Protein 1TR8 (pdb70)

Structure (mmCIF, N/CA/C/O backbone):
data_1TR8
#
_entry.id   1TR8
#
_cell.length_a   90.89
_cell.length_b   90.89
_cell.length_c   49.476
_cell.angle_alpha   90.00
_cell.angle_beta   90.00
_cell.angle_gamma   90.00
#
_symmetry.space_group_name_H-M   'P 43 21 2'
#
loop_
_entity.id
_entity.type
_entity.pdbx_description
1 polymer 'conserved protein (MTH177)'
2 water water
#
loop_
_atom_site.group_PDB
_atom_site.id
_atom_site.type_symbol
_atom_site.label_atom_id
_atom_s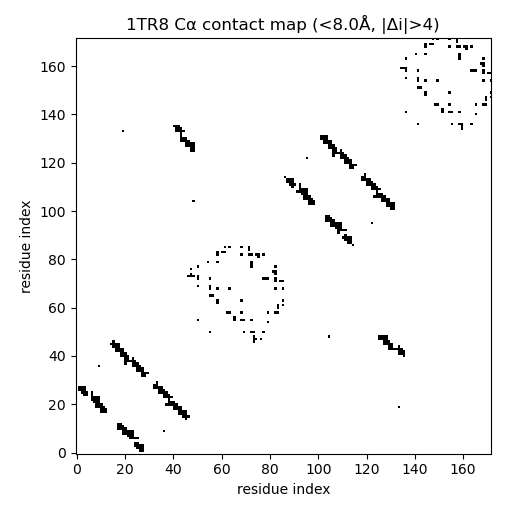ite.label_alt_id
_atom_site.label_comp_id
_atom_site.label_asym_id
_atom_site.label_entity_id
_atom_site.label_seq_id
_atom_site.pdbx_PDB_ins_code
_atom_site.Cartn_x
_atom_site.Cartn_y
_atom_site.Cartn_z
_atom_site.occupancy
_atom_site.B_iso_or_equiv
_atom_site.auth_seq_id
_atom_site.auth_comp_id
_atom_site.auth_asym_id
_atom_site.auth_atom_id
_atom_site.pdbx_PDB_model_num
ATOM 1 N N . ASP A 1 10 ? 89.803 39.635 70.963 1.00 85.52 25 ASP A N 1
ATOM 2 C CA . ASP A 1 10 ? 89.909 38.923 72.282 1.00 85.62 25 ASP A CA 1
ATOM 3 C C . ASP A 1 10 ? 89.786 37.398 72.059 1.00 84.87 25 ASP A C 1
ATOM 4 O O . ASP A 1 10 ? 88.951 36.728 72.682 1.00 84.05 25 ASP A O 1
ATOM 17 N N . LYS A 1 12 ? 90.752 33.287 71.483 1.00 78.25 27 LYS A N 1
ATOM 18 C CA . LYS A 1 12 ? 91.363 32.104 72.054 1.00 76.07 27 LYS A CA 1
ATOM 19 C C . LYS A 1 12 ? 91.496 31.063 70.934 1.00 74.33 27 LYS A C 1
ATOM 20 O O . LYS A 1 12 ? 90.721 31.072 69.986 1.00 72.9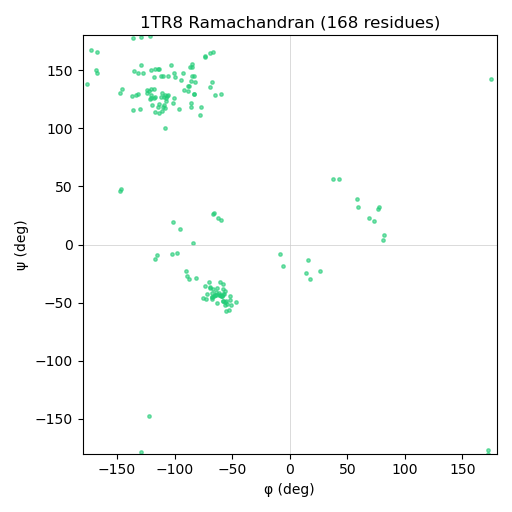2 27 LYS A O 1
ATOM 26 N N . ASP A 1 13 ? 92.495 30.192 71.007 1.00 72.67 28 ASP A N 1
ATOM 27 C CA . ASP A 1 13 ? 92.625 29.089 70.054 1.00 72.23 28 ASP A CA 1
ATOM 28 C C . ASP A 1 13 ? 91.749 27.922 70.486 1.00 71.04 28 ASP A C 1
ATOM 29 O O . ASP A 1 13 ? 91.541 27.705 71.678 1.00 69.24 28 ASP A O 1
ATOM 34 N N . LEU A 1 14 ? 91.191 27.219 69.503 1.00 70.32 29 LEU A N 1
ATOM 35 C CA . LEU A 1 14 ? 90.355 26.039 69.748 1.00 70.44 29 LEU A CA 1
ATOM 36 C C . LEU A 1 14 ? 91.066 24.866 69.116 1.00 69.41 29 LEU A C 1
ATOM 37 O O . LEU A 1 14 ? 91.286 24.848 67.906 1.00 69.76 29 LEU A O 1
ATOM 42 N N . ARG A 1 15 ? 91.513 23.943 69.965 1.00 67.87 30 ARG A N 1
ATOM 43 C CA . ARG A 1 15 ? 92.448 22.893 69.571 1.00 66.30 30 ARG A CA 1
ATOM 44 C C . ARG A 1 15 ? 91.736 21.553 69.332 1.00 64.78 30 ARG A C 1
ATOM 45 O O . ARG A 1 15 ? 90.706 21.265 69.938 1.00 64.81 30 ARG A O 1
ATOM 53 N N . GLY A 1 16 ? 92.261 20.766 68.394 1.00 63.37 31 GLY A N 1
ATOM 54 C CA . GLY A 1 16 ? 91.753 19.411 68.113 1.00 61.53 31 GLY A CA 1
ATOM 55 C C . GLY A 1 16 ? 90.476 19.368 67.296 1.00 58.86 31 GLY A C 1
ATOM 56 O O . GLY A 1 16 ? 89.662 18.472 67.474 1.00 58.24 31 GLY A O 1
ATOM 57 N N . VAL A 1 17 ? 90.285 20.331 66.403 1.00 56.80 32 VAL A N 1
ATOM 58 C CA . VAL A 1 17 ? 89.096 20.333 65.589 1.00 56.55 32 VAL A CA 1
ATOM 59 C C . VAL A 1 17 ? 89.359 19.453 64.377 1.00 56.55 32 VAL A C 1
ATOM 60 O O . VAL A 1 17 ? 90.324 19.662 63.651 1.00 57.31 32 VAL A O 1
ATOM 64 N N . GLU A 1 18 ? 88.528 18.428 64.213 1.00 54.91 33 GLU A N 1
ATOM 65 C CA . GLU A 1 18 ? 88.679 17.477 63.127 1.00 54.35 33 GLU A CA 1
ATOM 66 C C . GLU A 1 18 ? 87.967 17.917 61.870 1.00 53.18 33 GLU A C 1
ATOM 67 O O . GLU A 1 18 ? 88.433 17.630 60.777 1.00 53.10 33 GLU A O 1
ATOM 73 N N . GLU A 1 19 ? 86.885 18.669 62.014 1.00 53.12 34 GLU A N 1
ATOM 74 C CA . GLU A 1 19 ? 86.078 19.055 60.878 1.00 52.99 34 GLU A CA 1
ATOM 75 C C . GLU A 1 19 ? 85.112 20.137 61.303 1.00 52.59 34 GLU A C 1
ATOM 76 O O . GLU A 1 19 ? 84.636 20.159 62.457 1.00 53.45 34 GLU A O 1
ATOM 82 N N . VAL A 1 20 ? 84.816 21.026 60.366 1.00 52.14 35 VAL A N 1
ATOM 83 C CA . VAL A 1 20 ? 83.728 21.984 60.503 1.00 51.73 35 VAL A CA 1
ATOM 84 C C . VAL A 1 20 ? 82.847 21.755 59.298 1.00 51.40 35 VAL A C 1
ATOM 85 O O . VAL A 1 20 ? 83.348 21.567 58.182 1.00 49.99 35 VAL A O 1
ATOM 89 N N . VAL A 1 21 ? 81.547 21.670 59.560 1.00 51.22 36 VAL A N 1
ATOM 90 C CA . VAL A 1 21 ? 80.552 21.544 58.514 1.00 51.98 36 VAL A CA 1
ATOM 91 C C . VAL A 1 21 ? 79.601 22.727 58.613 1.00 52.60 36 VAL A C 1
ATOM 92 O O . VAL A 1 21 ? 78.996 22.946 59.671 1.00 52.36 36 VAL A O 1
ATOM 96 N N . ILE A 1 22 ? 79.404 23.398 57.481 1.00 52.40 37 ILE A N 1
ATOM 97 C CA . ILE A 1 22 ? 78.444 24.481 57.357 1.00 53.22 37 ILE A CA 1
ATOM 98 C C . ILE A 1 22 ? 77.275 24.021 56.494 1.00 52.26 37 ILE A C 1
ATOM 99 O O . ILE A 1 22 ? 77.446 23.760 55.308 1.00 50.93 37 ILE A O 1
ATOM 104 N N . LYS A 1 23 ? 76.080 24.038 57.086 1.00 51.75 38 LYS A N 1
ATOM 105 C CA . LYS A 1 23 ? 74.905 23.412 56.514 1.00 51.87 38 LYS A CA 1
ATOM 106 C C . LYS A 1 23 ? 73.931 24.453 56.023 1.00 51.36 38 LYS A C 1
ATOM 107 O O . LYS A 1 23 ? 73.546 25.345 56.774 1.00 51.67 38 LYS A O 1
ATOM 113 N N . LEU A 1 24 ? 73.511 24.296 54.775 1.00 50.92 39 LEU A N 1
ATOM 114 C CA . LEU A 1 24 ? 72.515 25.153 54.157 1.00 51.77 39 LEU A CA 1
ATOM 115 C C . LEU A 1 24 ? 71.497 24.196 53.587 1.00 51.59 39 LEU A C 1
ATOM 116 O O . LEU A 1 24 ? 71.682 23.003 53.685 1.00 51.88 39 LEU A O 1
ATOM 121 N N . LYS A 1 25 ? 70.440 24.700 52.971 1.00 53.78 40 LYS A N 1
ATOM 122 C CA . LYS A 1 25 ? 69.363 23.863 52.448 1.00 53.87 40 LYS A CA 1
ATOM 123 C C . LYS A 1 25 ? 69.840 22.965 51.306 1.00 54.27 40 LYS A C 1
ATOM 124 O O . LYS A 1 25 ? 69.487 21.779 51.231 1.00 55.46 40 LYS A O 1
ATOM 130 N N . ARG A 1 26 ? 70.629 23.540 50.408 1.00 52.93 41 ARG A N 1
ATOM 131 C CA . ARG A 1 26 ? 70.993 22.876 49.165 1.00 53.91 41 ARG A CA 1
ATOM 132 C C . ARG A 1 26 ? 72.370 22.191 49.183 1.00 52.64 41 ARG A C 1
ATOM 133 O O . ARG A 1 26 ? 72.770 21.516 48.216 1.00 50.29 41 ARG A O 1
ATOM 141 N N . LYS A 1 27 ? 73.116 22.412 50.259 1.00 50.72 42 LYS A N 1
ATOM 142 C CA . LYS A 1 27 ? 74.486 21.965 50.290 1.00 50.66 42 LYS A CA 1
ATOM 143 C C . LYS A 1 27 ? 75.086 22.166 51.657 1.00 50.08 42 LYS A C 1
ATOM 144 O O . LYS A 1 27 ? 74.526 22.850 52.506 1.00 48.88 42 LYS A O 1
ATOM 150 N N . GLU A 1 28 ? 76.244 21.539 51.832 1.00 49.78 43 GLU A N 1
ATOM 151 C CA . GLU A 1 28 ? 77.066 21.701 52.992 1.00 50.04 43 GLU A CA 1
ATOM 152 C C . GLU A 1 28 ? 78.515 21.960 52.560 1.00 50.52 43 GLU A C 1
ATOM 153 O O . GLU A 1 28 ? 78.974 21.487 51.522 1.00 50.59 43 GLU A O 1
ATOM 159 N N . ILE A 1 29 ? 79.216 22.752 53.358 1.00 50.29 44 ILE A N 1
ATOM 160 C CA . ILE A 1 29 ? 80.593 23.090 53.107 1.00 50.95 44 ILE A CA 1
ATOM 161 C C . ILE A 1 29 ? 81.368 22.401 54.214 1.00 50.14 44 ILE A C 1
ATOM 162 O O . ILE A 1 29 ? 81.044 22.565 55.373 1.00 49.48 44 ILE A O 1
ATOM 167 N N . ILE A 1 30 ? 82.368 21.610 53.845 1.00 49.28 45 ILE A N 1
ATOM 168 C CA . ILE A 1 30 ? 83.128 20.843 54.810 1.00 50.63 45 ILE A CA 1
ATOM 169 C C . ILE A 1 30 ? 84.584 21.302 54.771 1.00 50.79 45 ILE A C 1
ATOM 170 O O . ILE A 1 30 ? 85.197 21.346 53.693 1.00 49.35 45 ILE A O 1
ATOM 175 N N . ILE A 1 31 ? 85.109 21.669 55.941 1.00 52.12 46 ILE A N 1
ATOM 176 C CA . ILE A 1 31 ? 86.521 21.998 56.096 1.00 53.87 46 ILE A CA 1
ATOM 177 C C . ILE A 1 31 ? 87.212 20.995 57.003 1.00 54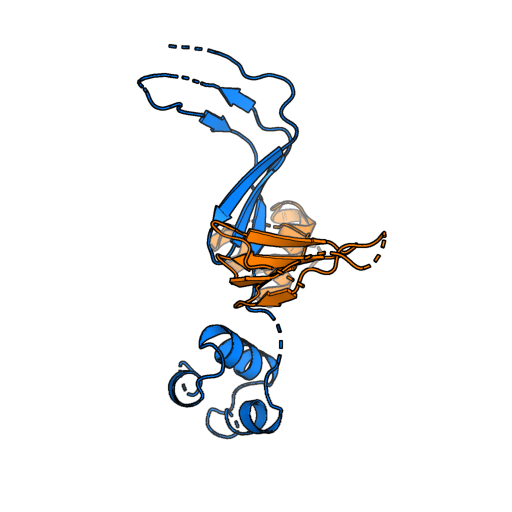.27 46 ILE A C 1
ATOM 178 O O . ILE A 1 31 ? 86.924 20.926 58.202 1.00 53.21 46 ILE A O 1
ATOM 183 N N . LYS A 1 32 ? 88.193 20.291 56.460 1.00 55.91 47 LYS A N 1
ATOM 184 C CA . LYS A 1 32 ? 88.927 19.281 57.220 1.00 58.77 47 LYS A CA 1
ATOM 185 C C . LYS A 1 32 ? 90.138 19.851 57.962 1.00 59.02 47 LYS A C 1
ATOM 186 O O . LYS A 1 32 ? 90.850 20.700 57.457 1.00 58.17 47 LYS A O 1
ATOM 192 N N . ASN A 1 33 ? 90.301 19.434 59.211 1.00 60.51 48 ASN A N 1
ATOM 193 C CA . ASN A 1 33 ? 91.408 19.874 60.035 1.00 60.75 48 ASN A CA 1
ATOM 194 C C . ASN A 1 33 ? 91.660 21.371 59.881 1.00 60.66 48 ASN A C 1
ATOM 195 O O . ASN A 1 33 ? 92.759 21.815 59.546 1.00 61.35 48 ASN A O 1
ATOM 200 N N . PRO A 1 34 ? 90.626 22.155 60.137 1.00 59.70 49 PRO A N 1
ATOM 201 C CA . PRO A 1 34 ? 90.752 23.593 60.101 1.00 59.12 49 PRO A CA 1
ATOM 202 C C . PRO A 1 34 ? 91.498 24.146 61.294 1.00 59.01 49 PRO A C 1
ATOM 203 O O . PRO A 1 34 ? 91.647 23.468 62.317 1.00 58.94 49 PRO A O 1
ATOM 207 N N . LYS A 1 35 ? 91.964 25.379 61.151 1.00 58.26 50 LYS A N 1
ATOM 208 C CA . LYS A 1 35 ? 92.387 26.180 62.283 1.00 58.23 50 LYS A CA 1
ATOM 209 C C . LYS A 1 35 ? 91.187 27.010 62.762 1.00 57.75 50 LYS A C 1
ATOM 210 O O . LYS A 1 35 ? 90.464 27.604 61.960 1.00 56.86 50 LYS A O 1
ATOM 216 N N . VAL A 1 36 ? 90.947 27.013 64.067 1.00 56.48 51 VAL A N 1
ATOM 217 C CA . VAL A 1 36 ? 89.763 27.652 64.616 1.00 57.11 51 VAL A CA 1
ATOM 218 C C . VAL A 1 36 ? 90.089 28.530 65.825 1.00 57.74 51 VAL A C 1
ATOM 219 O O . VAL A 1 36 ? 90.773 28.107 66.752 1.00 58.32 51 VAL A O 1
ATOM 223 N N . ASN A 1 37 ? 89.608 29.768 65.766 1.00 58.37 52 ASN A N 1
ATOM 224 C CA . ASN A 1 37 ? 89.666 30.726 66.857 1.00 59.50 52 ASN A CA 1
ATOM 225 C C . ASN A 1 37 ? 88.259 31.046 67.351 1.00 59.39 52 ASN A C 1
ATOM 226 O O . ASN A 1 37 ? 87.297 31.003 66.587 1.00 58.52 52 ASN A O 1
ATOM 231 N N . VAL A 1 38 ? 88.149 31.394 68.624 1.00 59.68 53 VAL A N 1
ATOM 232 C CA . VAL A 1 38 ? 86.861 31.730 69.213 1.00 60.71 53 VAL A CA 1
ATOM 233 C C . VAL A 1 38 ? 86.942 32.978 70.104 1.00 60.72 53 VAL A C 1
ATOM 234 O O . VAL A 1 38 ? 87.961 33.268 70.715 1.00 60.74 53 VAL A O 1
ATOM 246 N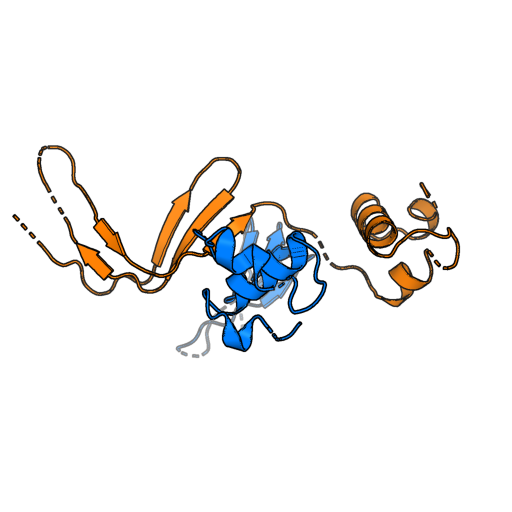 N . GLU A 1 40 ? 83.925 35.525 72.600 1.00 62.48 55 GLU A N 1
ATOM 247 C CA . GLU A 1 40 ? 82.552 35.783 73.014 1.00 62.71 55 GLU A CA 1
ATOM 248 C C . GLU A 1 40 ? 82.382 37.287 73.182 1.00 62.32 55 GLU A C 1
ATOM 249 O O . GLU A 1 40 ? 83.249 37.970 73.714 1.00 61.90 55 GLU A O 1
ATOM 255 N N . PHE A 1 41 ? 81.293 37.809 72.639 1.00 62.21 56 PHE A N 1
ATOM 256 C CA . PHE A 1 41 ? 81.001 39.227 72.736 1.00 62.11 56 PHE A CA 1
ATOM 257 C C . PHE A 1 41 ? 79.498 39.450 72.801 1.00 61.37 56 PHE A C 1
ATOM 258 O O . PHE A 1 41 ? 78.764 39.023 71.915 1.00 61.21 56 PHE A O 1
ATOM 274 N N . GLY A 1 43 ? 77.082 38.105 74.451 1.00 60.52 58 GLY A N 1
ATOM 275 C CA . GLY A 1 43 ? 76.236 36.921 74.453 1.00 59.84 58 GLY A CA 1
ATOM 276 C C . GLY A 1 43 ? 76.350 36.012 73.244 1.00 59.59 58 GLY A C 1
ATOM 277 O O . GLY A 1 43 ? 75.763 34.931 73.228 1.00 60.40 58 GLY A O 1
ATOM 278 N N . GLN A 1 44 ? 77.068 36.430 72.209 1.00 59.01 59 GLN A N 1
ATOM 279 C CA . GLN A 1 44 ? 77.278 35.535 71.068 1.00 58.40 59 GLN A CA 1
ATOM 280 C C . GLN A 1 44 ? 78.722 35.061 70.976 1.00 57.31 59 GLN A C 1
ATOM 281 O O . GLN A 1 44 ? 79.655 35.785 71.300 1.00 57.39 59 GLN A O 1
ATOM 287 N N . LYS A 1 45 ? 78.903 33.823 70.537 1.00 57.04 60 LYS A N 1
ATOM 288 C CA . LYS A 1 45 ? 80.228 33.332 70.180 1.00 55.19 60 LYS A CA 1
ATOM 289 C C . LYS A 1 45 ? 80.477 33.756 68.745 1.00 53.49 60 LYS A C 1
ATOM 290 O O . LYS A 1 45 ? 79.547 33.854 67.949 1.00 52.94 60 LYS A O 1
ATOM 296 N N . THR A 1 46 ? 81.722 34.086 68.440 1.00 52.18 61 THR A N 1
ATOM 297 C CA . THR A 1 46 ? 82.163 34.203 67.066 1.00 51.53 61 THR A CA 1
ATOM 298 C C . THR A 1 46 ? 83.310 33.231 66.880 1.00 51.95 61 THR A C 1
ATOM 299 O O . THR A 1 46 ? 84.256 33.208 67.669 1.00 50.80 61 THR A O 1
ATOM 303 N N . TYR A 1 47 ? 83.151 32.363 65.883 1.00 52.55 62 TYR A N 1
ATOM 304 C CA . TYR A 1 47 ? 84.191 31.413 65.499 1.00 53.64 62 TYR A CA 1
ATOM 305 C C . TYR A 1 47 ? 84.787 31.808 64.162 1.00 53.00 62 TYR A C 1
ATOM 306 O O . TYR A 1 47 ? 84.037 32.063 63.229 1.00 52.43 62 TYR A O 1
ATOM 315 N N . GLN A 1 48 ? 86.115 31.932 64.119 1.00 52.67 63 GLN A N 1
ATOM 316 C CA . GLN A 1 48 ? 86.864 32.037 62.866 1.00 51.48 63 GLN A CA 1
ATOM 317 C C . GLN A 1 48 ? 87.489 30.690 62.519 1.00 49.63 63 GLN A C 1
ATOM 318 O O . GLN A 1 48 ? 88.310 30.159 63.267 1.00 48.15 63 GLN A O 1
ATOM 324 N N . VAL A 1 49 ? 87.197 30.252 61.301 1.00 48.78 64 VAL A N 1
ATOM 325 C CA . VAL A 1 49 ? 87.488 28.912 60.815 1.00 49.08 64 VAL A CA 1
ATOM 326 C C . VAL A 1 49 ? 88.185 29.038 59.484 1.00 49.03 64 VAL A C 1
ATOM 327 O O . VAL A 1 49 ? 87.618 29.512 58.508 1.00 48.91 64 VAL A O 1
ATOM 331 N N . THR A 1 50 ? 89.424 28.580 59.463 1.00 50.45 65 THR A N 1
ATOM 332 C CA . THR A 1 50 ? 90.261 28.654 58.289 1.00 51.19 65 THR A CA 1
ATOM 333 C C . THR A 1 50 ? 90.722 27.253 57.898 1.00 51.57 65 THR A C 1
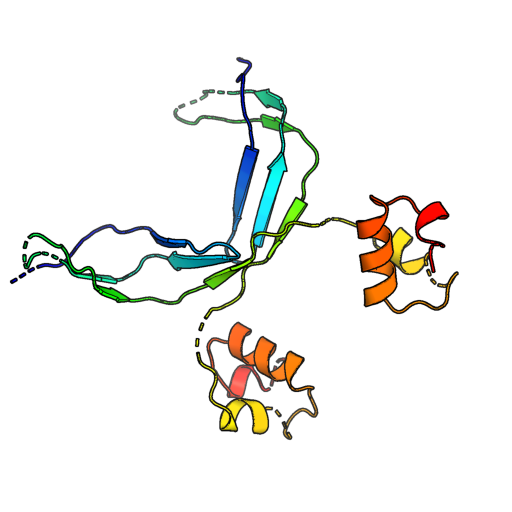ATOM 334 O O . THR A 1 50 ? 91.179 26.468 58.728 1.00 51.44 65 THR A O 1
ATOM 338 N N . GLY A 1 51 ? 90.586 26.958 56.617 1.00 51.96 66 GLY A N 1
ATOM 339 C CA . GLY A 1 51 ? 91.080 25.712 56.053 1.00 52.60 66 GLY A CA 1
ATOM 340 C C . GLY A 1 51 ? 90.593 25.602 54.625 1.00 52.81 66 GLY A C 1
ATOM 341 O O . GLY A 1 51 ? 89.938 26.498 54.119 1.00 52.53 66 GLY A O 1
ATOM 342 N N . LYS A 1 52 ? 90.955 24.517 53.961 1.00 54.33 67 LYS A N 1
ATOM 343 C CA . LYS A 1 52 ? 90.518 24.291 52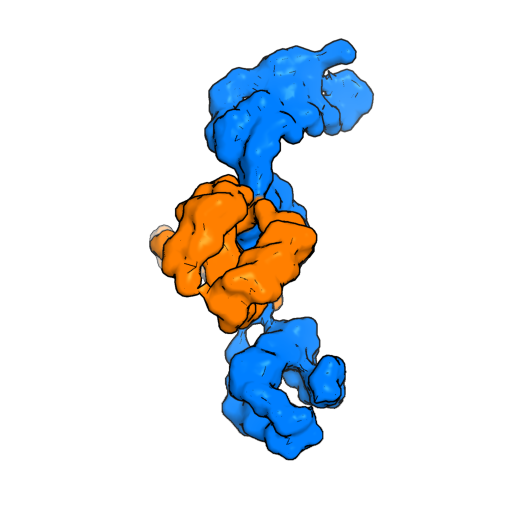.598 1.00 55.63 67 LYS A CA 1
ATOM 344 C C . LYS A 1 52 ? 89.118 23.679 52.613 1.00 55.13 67 LYS A C 1
ATOM 345 O O . LYS A 1 52 ? 88.825 22.735 53.356 1.00 55.41 67 LYS A O 1
ATOM 351 N N . ALA A 1 53 ? 88.235 24.283 51.830 1.00 54.82 68 ALA A N 1
ATOM 352 C CA . ALA A 1 53 ? 86.829 23.943 51.840 1.00 55.35 68 ALA A CA 1
ATOM 353 C C . ALA A 1 53 ? 86.472 23.028 50.688 1.00 56.23 68 ALA A C 1
ATOM 354 O O . ALA A 1 53 ? 87.031 23.157 49.583 1.00 56.29 68 ALA A O 1
ATOM 356 N N . ARG A 1 54 ? 85.544 22.111 50.966 1.00 56.19 69 ARG A N 1
ATOM 357 C CA . ARG A 1 54 ? 84.905 21.275 49.954 1.00 57.34 69 ARG A CA 1
ATOM 358 C C . ARG A 1 54 ? 83.377 21.327 50.088 1.00 56.44 69 ARG A C 1
ATOM 359 O O . ARG A 1 54 ? 82.836 21.621 51.164 1.00 56.12 69 ARG A O 1
ATOM 367 N N . GLU A 1 55 ? 82.703 21.077 48.969 1.00 56.35 70 GLU A N 1
ATOM 368 C CA . GLU A 1 55 ? 81.254 21.156 48.880 1.00 57.24 70 GLU A CA 1
ATOM 369 C C . GLU A 1 55 ? 80.631 19.800 48.674 1.00 56.66 70 GLU A C 1
ATOM 370 O O . GLU A 1 55 ? 81.133 18.994 47.903 1.00 53.21 70 GLU A O 1
ATOM 376 N N . ARG A 1 56 ? 79.459 19.650 49.280 1.00 57.01 71 ARG A N 1
ATOM 377 C CA . ARG A 1 56 ? 78.648 18.430 49.252 1.00 58.61 71 ARG A CA 1
ATOM 378 C C . ARG A 1 56 ? 77.211 18.855 49.026 1.00 56.78 71 ARG A C 1
ATOM 379 O O . ARG A 1 56 ? 76.659 19.560 49.856 1.00 57.11 71 ARG A O 1
ATOM 387 N N . SER A 1 57 ? 76.612 18.483 47.908 1.00 56.69 72 SER A N 1
ATOM 388 C CA . SER A 1 57 ? 75.270 18.961 47.588 1.00 58.33 72 SER A CA 1
ATOM 389 C C . SER A 1 57 ? 74.182 18.065 48.204 1.00 57.82 72 SER A C 1
ATOM 390 O O . SER A 1 57 ? 74.455 16.927 48.588 1.00 56.64 72 SER A O 1
ATOM 393 N N . LEU A 1 58 ? 73.019 18.655 48.460 1.00 57.71 73 LEU A N 1
ATOM 394 C CA . LEU A 1 58 ? 71.884 17.937 49.042 1.00 60.35 73 LEU A CA 1
ATOM 395 C C . LEU A 1 58 ? 70.681 17.990 48.104 1.00 60.61 73 LEU A C 1
ATOM 396 O O . LEU A 1 58 ? 70.342 19.041 47.594 1.00 62.98 73 LEU A O 1
ATOM 401 N N . GLU A 1 59 ? 70.029 16.861 47.880 1.00 60.87 74 GLU A N 1
ATOM 402 C CA . GLU A 1 59 ? 68.983 16.771 46.854 1.00 60.73 74 GLU A CA 1
ATOM 403 C C . GLU A 1 59 ? 67.653 16.365 47.471 1.00 58.33 74 GLU A C 1
ATOM 404 O O . GLU A 1 59 ? 67.639 15.656 48.462 1.00 58.17 74 GLU A O 1
ATOM 410 N N . ALA A 1 60 ? 66.532 16.787 46.894 1.00 57.94 75 ALA A N 1
ATOM 411 C CA . ALA A 1 60 ? 65.248 16.367 47.431 1.00 58.50 75 ALA A CA 1
ATOM 412 C C . ALA A 1 60 ? 65.085 14.853 47.260 1.00 58.52 75 ALA A C 1
ATOM 413 O O . ALA A 1 60 ? 65.339 14.309 46.185 1.00 56.44 75 ALA A O 1
ATOM 415 N N . GLU A 1 61 ? 64.751 14.200 48.369 1.00 59.58 76 GLU A N 1
ATOM 416 C CA . GLU A 1 61 ? 64.557 12.746 48.466 1.00 61.12 76 GLU A CA 1
ATOM 417 C C . GLU A 1 61 ? 63.060 12.439 48.329 1.00 60.75 76 GLU A C 1
ATOM 418 O O . GLU A 1 61 ? 62.285 12.736 49.225 1.00 59.75 76 GLU A O 1
ATOM 432 N N . GLU A 1 63 ? 59.678 10.290 45.749 1.00 63.72 78 GLU A N 1
ATOM 433 C CA . GLU A 1 63 ? 59.187 9.421 44.693 1.00 64.53 78 GLU A CA 1
ATOM 434 C C . GLU A 1 63 ? 58.593 10.273 43.579 1.00 62.56 78 GLU A C 1
ATOM 435 O O . GLU A 1 63 ? 57.699 11.088 43.808 1.00 61.19 78 GLU A O 1
ATOM 441 N N . ILE A 1 64 ? 59.112 10.098 42.375 1.00 61.97 79 ILE A N 1
ATOM 442 C CA . ILE A 1 64 ? 58.622 10.827 41.215 1.00 61.15 79 ILE A CA 1
ATOM 443 C C . ILE A 1 64 ? 57.894 9.855 40.288 1.00 60.39 79 ILE A C 1
ATOM 444 O O . ILE A 1 64 ? 58.494 8.902 39.759 1.00 59.19 79 ILE A O 1
ATOM 449 N N . PRO A 1 65 ? 56.607 10.104 40.069 1.00 59.84 80 PRO A N 1
ATOM 450 C CA . PRO A 1 65 ? 55.825 9.252 39.177 1.00 59.82 80 PRO A CA 1
ATOM 451 C C . PRO A 1 65 ? 56.383 9.207 37.753 1.00 58.85 80 PRO A C 1
ATOM 452 O O . PRO A 1 65 ? 56.651 10.243 37.163 1.00 59.21 80 PRO A O 1
ATOM 456 N N . GLU A 1 66 ? 56.568 8.004 37.225 1.00 58.29 81 GLU A N 1
ATOM 457 C CA . GLU A 1 66 ? 57.040 7.791 35.860 1.00 58.41 81 GLU A CA 1
ATOM 458 C C . GLU A 1 66 ? 56.305 8.656 34.851 1.00 57.52 81 GLU A C 1
ATOM 459 O O . GLU A 1 66 ? 56.919 9.311 34.001 1.00 55.57 81 GLU A O 1
ATOM 465 N N . ASP A 1 67 ? 54.982 8.624 34.941 1.00 57.27 82 ASP A N 1
ATOM 466 C CA . ASP A 1 67 ? 54.134 9.358 34.014 1.00 57.98 82 ASP A CA 1
ATOM 467 C C . ASP A 1 67 ? 54.393 10.860 34.084 1.00 57.44 82 ASP A C 1
ATOM 468 O O . ASP A 1 67 ? 54.343 11.539 33.069 1.00 58.84 82 ASP A O 1
ATOM 473 N N . ASP A 1 68 ? 54.753 11.375 35.250 1.00 56.97 83 ASP A N 1
ATOM 474 C CA . ASP A 1 68 ? 55.113 12.781 35.355 1.00 57.56 83 ASP A CA 1
ATOM 475 C C . ASP A 1 68 ? 56.452 13.079 34.723 1.00 57.31 83 ASP A C 1
ATOM 476 O O . ASP A 1 68 ? 56.595 14.082 34.046 1.00 58.65 83 ASP A O 1
ATOM 481 N N . ILE A 1 69 ? 57.437 12.215 34.944 1.00 56.95 84 ILE A N 1
ATOM 482 C CA . ILE A 1 69 ? 58.736 12.346 34.270 1.00 57.33 84 ILE A CA 1
ATOM 483 C C . ILE A 1 69 ? 58.547 12.327 32.764 1.00 56.55 84 ILE A C 1
ATOM 484 O O . ILE A 1 69 ? 59.038 13.206 32.084 1.00 55.91 84 ILE A O 1
ATOM 489 N N . GLU A 1 70 ? 57.793 11.352 32.271 1.00 57.60 85 GLU A N 1
ATOM 490 C CA . GLU A 1 70 ? 57.483 11.216 30.840 1.00 58.92 85 GLU A CA 1
ATOM 491 C C . GLU A 1 70 ? 56.844 12.476 30.269 1.00 58.34 85 GLU A C 1
ATOM 492 O O . GLU A 1 70 ? 57.272 12.975 29.237 1.00 57.47 85 GLU A O 1
ATOM 498 N N . LEU A 1 71 ? 55.839 12.991 30.965 1.00 59.13 86 LEU A N 1
ATOM 499 C CA . LEU A 1 71 ? 55.109 14.190 30.525 1.00 59.99 86 LEU A CA 1
ATOM 500 C C . LEU A 1 71 ? 56.032 15.402 30.387 1.00 60.12 86 LEU A C 1
ATOM 501 O O . LEU A 1 71 ? 56.023 16.117 29.378 1.00 58.78 86 LEU A O 1
ATOM 506 N N . VAL A 1 72 ? 56.892 15.582 31.381 1.00 60.37 87 VAL A N 1
ATOM 507 C CA . VAL A 1 72 ? 57.831 16.699 31.362 1.00 60.86 87 VAL A CA 1
ATOM 508 C C . VAL A 1 72 ? 58.866 16.552 30.232 1.00 60.63 87 VAL A C 1
ATOM 509 O O . VAL A 1 72 ? 59.199 17.518 29.560 1.00 59.65 87 VAL A O 1
ATOM 521 N N . ASN A 1 74 ? 58.489 14.891 27.370 1.00 61.36 89 ASN A N 1
ATOM 522 C CA . ASN A 1 74 ? 57.858 14.963 26.060 1.00 61.87 89 ASN A CA 1
ATOM 523 C C . ASN A 1 74 ? 57.369 16.373 25.739 1.00 61.04 89 ASN A C 1
ATOM 524 O O . ASN A 1 74 ? 57.242 16.747 24.582 1.00 61.40 89 ASN A O 1
ATOM 529 N N . GLN A 1 75 ? 57.106 17.144 26.784 1.00 61.62 90 GLN A N 1
ATOM 530 C CA . GLN A 1 75 ? 56.593 18.501 26.659 1.00 61.37 90 GLN A CA 1
ATOM 531 C C . GLN A 1 75 ? 57.721 19.512 26.551 1.00 60.63 90 GLN A C 1
ATOM 532 O O . GLN A 1 75 ? 57.532 20.590 26.008 1.00 62.87 90 GLN A O 1
ATOM 538 N N . THR A 1 76 ? 58.880 19.192 27.100 1.00 59.73 91 THR A N 1
ATOM 539 C CA . THR A 1 76 ? 60.001 20.130 27.048 1.00 59.42 91 THR A CA 1
ATOM 540 C C . THR A 1 76 ? 61.184 19.621 26.233 1.00 58.45 91 THR A C 1
ATOM 541 O O . THR A 1 76 ? 62.122 20.369 25.990 1.00 58.07 91 THR A O 1
ATOM 545 N N . GLY A 1 77 ? 61.150 18.352 25.830 1.00 57.88 92 GLY A N 1
ATOM 546 C CA . GLY A 1 77 ? 62.306 17.719 25.199 1.00 58.14 92 GLY A CA 1
ATOM 547 C C . GLY A 1 77 ? 63.494 17.500 26.133 1.00 58.87 92 GLY A C 1
ATOM 548 O O . GLY A 1 77 ? 64.636 17.361 25.677 1.00 60.01 92 GLY A O 1
ATOM 549 N N . ALA A 1 78 ? 63.249 17.442 27.442 1.00 57.95 93 ALA A N 1
ATOM 550 C CA . ALA A 1 78 ? 64.356 17.317 28.379 1.00 57.23 93 ALA A CA 1
ATOM 551 C C . ALA A 1 78 ? 64.738 15.850 28.542 1.00 57.80 93 ALA A C 1
ATOM 552 O O . ALA A 1 78 ? 63.944 14.950 28.265 1.00 56.70 93 ALA A O 1
ATOM 554 N N . SER A 1 79 ? 65.991 15.624 28.933 1.00 57.78 94 SER A N 1
ATOM 555 C CA . SER A 1 79 ? 66.480 14.295 29.223 1.00 57.47 94 SER A CA 1
ATOM 556 C C . SER A 1 79 ? 65.769 13.790 30.453 1.00 57.75 94 SER A C 1
ATOM 557 O O . SER A 1 79 ? 65.182 14.572 31.195 1.00 57.97 94 SER A O 1
ATOM 560 N N . ARG A 1 80 ? 65.878 12.485 30.686 1.00 57.94 95 ARG A N 1
ATOM 561 C CA . ARG A 1 80 ? 65.250 11.866 31.824 1.00 58.76 95 ARG A CA 1
ATOM 562 C C . ARG A 1 80 ? 65.840 12.489 33.063 1.00 59.01 95 ARG A C 1
ATOM 563 O O . ARG A 1 80 ? 65.129 12.758 34.020 1.00 59.30 95 ARG A O 1
ATOM 571 N N . GLU A 1 81 ? 67.161 12.641 33.033 1.00 58.65 96 GLU A N 1
ATOM 572 C CA . GLU A 1 81 ? 67.956 13.263 34.082 1.00 59.51 96 GLU A CA 1
ATOM 573 C C . GLU A 1 81 ? 67.475 14.662 34.491 1.00 58.83 96 GLU A C 1
ATOM 574 O O . GLU A 1 81 ? 67.193 14.920 35.659 1.00 59.09 96 GLU A O 1
ATOM 580 N N . ASP A 1 82 ? 67.389 15.572 33.533 1.00 57.81 97 ASP A N 1
ATOM 581 C CA . ASP A 1 82 ? 66.908 16.925 33.827 1.00 57.39 97 ASP A CA 1
ATOM 582 C C . ASP A 1 82 ? 65.450 16.977 34.237 1.00 56.96 97 ASP A C 1
ATOM 583 O O . ASP A 1 82 ? 65.065 17.786 35.069 1.00 58.12 97 ASP A O 1
ATOM 588 N N . ALA A 1 83 ? 64.605 16.165 33.616 1.00 56.85 98 ALA A N 1
ATOM 589 C CA . ALA A 1 83 ? 63.182 16.174 33.964 1.00 56.57 98 ALA A CA 1
ATOM 590 C C . ALA A 1 83 ? 63.036 15.727 35.407 1.00 56.55 98 ALA A C 1
ATOM 591 O O . ALA A 1 83 ? 62.296 16.303 36.196 1.00 56.30 98 ALA A O 1
ATOM 593 N N . THR A 1 84 ? 63.815 14.718 35.765 1.00 56.76 99 THR A N 1
ATOM 594 C CA . THR A 1 84 ? 63.744 14.151 37.101 1.00 57.88 99 THR A CA 1
ATOM 595 C C . THR A 1 84 ? 64.248 15.168 38.123 1.00 56.75 99 THR A C 1
ATOM 596 O O . THR A 1 84 ? 63.607 15.444 39.132 1.00 57.57 99 THR A O 1
ATOM 600 N N . ARG A 1 85 ? 65.358 15.810 37.814 1.00 57.51 100 ARG A N 1
ATOM 601 C CA . ARG A 1 85 ? 65.874 16.880 38.675 1.00 57.97 100 ARG A CA 1
ATOM 602 C C . ARG A 1 85 ? 64.938 18.097 38.770 1.00 56.16 100 ARG A C 1
ATOM 603 O O . ARG A 1 85 ? 64.663 18.608 39.842 1.00 56.68 100 ARG A O 1
ATOM 611 N N . ALA A 1 86 ? 64.380 18.528 37.654 1.00 55.58 101 ALA A N 1
ATOM 612 C CA . ALA A 1 86 ? 63.367 19.579 37.680 1.00 55.69 101 ALA A CA 1
ATOM 613 C C . ALA A 1 86 ? 62.218 19.294 38.647 1.00 54.67 101 ALA A C 1
ATOM 614 O O . ALA A 1 86 ? 61.780 20.176 39.388 1.00 54.53 101 ALA A O 1
ATOM 616 N N . LEU A 1 87 ? 61.686 18.081 38.584 1.00 55.16 102 LEU A 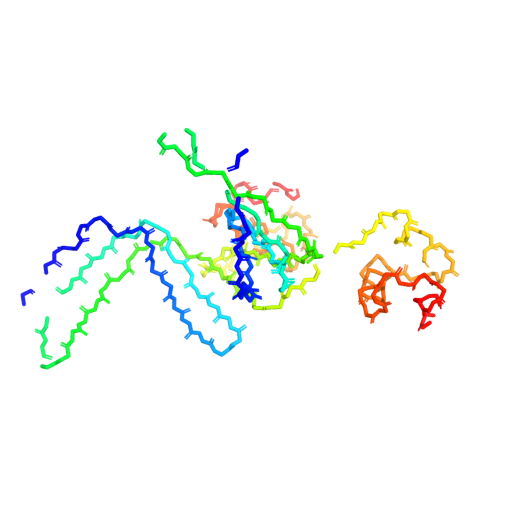N 1
ATOM 617 C CA . LEU A 1 87 ? 60.531 17.682 39.405 1.00 55.42 102 LEU A CA 1
ATOM 618 C C . LEU A 1 87 ? 60.912 17.569 40.879 1.00 55.23 102 LEU A C 1
ATOM 619 O O . LEU A 1 87 ? 60.118 17.871 41.758 1.00 56.34 102 LEU A O 1
ATOM 624 N N . GLN A 1 88 ? 62.123 17.078 41.139 1.00 56.05 103 GLN A N 1
ATOM 625 C CA . GLN A 1 88 ? 62.715 17.103 42.474 1.00 55.72 103 GLN A CA 1
ATOM 626 C C . GLN A 1 88 ? 62.740 18.554 42.965 1.00 55.14 103 GLN A C 1
ATOM 627 O O . GLN A 1 88 ? 62.276 18.835 44.057 1.00 53.76 103 GLN A O 1
ATOM 633 N N . GLU A 1 89 ? 63.287 19.458 42.144 1.00 55.54 104 GLU A N 1
ATOM 634 C CA . GLU A 1 89 ? 63.401 20.891 42.482 1.00 55.93 104 GLU A CA 1
ATOM 635 C C . GLU A 1 89 ? 62.066 21.546 42.840 1.00 55.26 104 GLU A C 1
ATOM 636 O O . G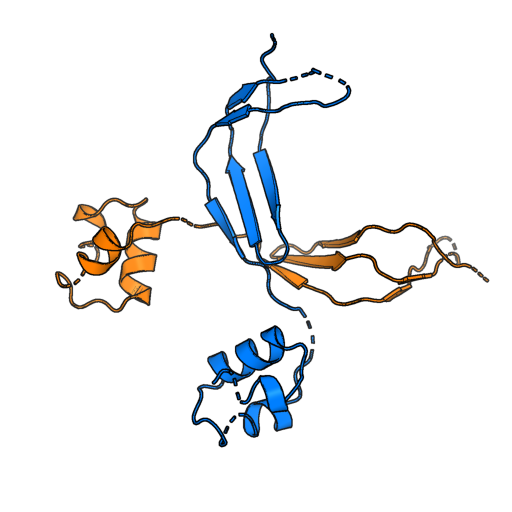LU A 1 89 ? 62.016 22.386 43.723 1.00 56.24 104 GLU A O 1
ATOM 642 N N . THR A 1 90 ? 60.991 21.209 42.141 1.00 54.93 105 THR A N 1
ATOM 643 C CA . THR A 1 90 ? 59.680 21.817 42.425 1.00 54.58 105 THR A CA 1
ATOM 644 C C . THR A 1 90 ? 58.765 21.002 43.356 1.00 54.40 105 THR A C 1
ATOM 645 O O . THR A 1 90 ? 57.557 21.230 43.401 1.00 53.93 105 THR A O 1
ATOM 649 N N . GLY A 1 91 ? 59.308 19.996 44.029 1.00 54.19 106 GLY A N 1
ATOM 650 C CA . GLY A 1 91 ? 58.489 19.099 44.837 1.00 54.26 106 GLY A CA 1
ATOM 651 C C . GLY A 1 91 ? 57.378 18.353 44.111 1.00 54.08 106 GLY A C 1
ATOM 652 O O . GLY A 1 91 ? 56.287 18.156 44.639 1.00 54.08 106 GLY A O 1
ATOM 653 N N . GLY A 1 92 ? 57.641 17.907 42.893 1.00 55.41 107 GLY A N 1
ATOM 654 C CA . GLY A 1 92 ? 56.624 17.166 42.128 1.00 55.81 107 GLY A CA 1
ATOM 655 C C . GLY A 1 92 ? 55.555 18.007 41.416 1.00 56.23 107 GLY A C 1
ATOM 656 O O . GLY A 1 92 ? 54.647 17.467 40.785 1.00 54.78 107 GLY A O 1
ATOM 657 N N . ASP A 1 93 ? 55.681 19.327 41.473 1.00 56.10 108 ASP A N 1
ATOM 658 C CA . ASP A 1 93 ? 54.752 20.200 40.786 1.00 56.78 108 ASP A CA 1
ATOM 659 C C . ASP A 1 93 ? 55.085 20.228 39.306 1.00 57.64 108 ASP A C 1
ATOM 660 O O . ASP A 1 93 ? 56.174 20.649 38.890 1.00 56.92 108 ASP A O 1
ATOM 665 N N . LEU A 1 94 ? 54.116 19.780 38.519 1.00 58.61 109 LEU A N 1
ATOM 666 C CA . LEU A 1 94 ? 54.316 19.550 37.094 1.00 60.92 109 LEU A CA 1
ATOM 667 C C . LEU A 1 94 ? 54.344 20.857 36.305 1.00 59.48 109 LEU A C 1
ATOM 668 O O . LEU A 1 94 ? 55.206 21.066 35.472 1.00 60.73 109 LEU A O 1
ATOM 673 N N . ALA A 1 95 ? 53.396 21.743 36.569 1.00 58.64 110 ALA A N 1
ATOM 674 C CA . ALA A 1 95 ? 53.375 23.027 35.899 1.00 57.91 110 ALA A CA 1
ATOM 675 C C . ALA A 1 95 ? 54.737 23.705 36.002 1.00 57.80 110 ALA A C 1
ATOM 676 O O . ALA A 1 95 ? 55.289 24.129 34.994 1.00 57.64 110 ALA A O 1
ATOM 678 N N . GLU A 1 96 ? 55.264 23.809 37.218 1.00 57.52 111 GLU A N 1
ATOM 679 C CA . GLU A 1 96 ? 56.500 24.533 37.454 1.00 58.89 111 GLU A CA 1
ATOM 680 C C . GLU A 1 96 ? 57.709 23.803 36.857 1.00 58.84 111 GLU A C 1
ATOM 681 O O . GLU A 1 96 ? 58.645 24.434 36.383 1.00 59.68 111 GLU A O 1
ATOM 687 N N . ALA A 1 97 ? 57.700 22.474 36.922 1.00 58.56 112 ALA A N 1
ATOM 688 C CA . ALA A 1 97 ? 58.764 21.667 36.351 1.00 58.50 112 ALA A CA 1
ATOM 689 C C . ALA A 1 97 ? 58.867 21.965 34.865 1.00 59.08 112 ALA A C 1
ATOM 690 O O . ALA A 1 97 ? 59.955 22.215 34.361 1.00 58.28 112 ALA A O 1
ATOM 692 N N . ILE A 1 98 ? 57.709 22.029 34.201 1.00 60.38 113 ILE A N 1
ATOM 693 C CA . ILE A 1 98 ? 57.622 22.352 32.769 1.00 61.30 113 ILE A CA 1
ATOM 694 C C . ILE A 1 98 ? 58.141 23.758 32.462 1.00 62.20 113 ILE A C 1
ATOM 695 O O . ILE A 1 98 ? 58.958 23.939 31.544 1.00 60.81 113 ILE A O 1
ATOM 708 N N . ARG A 1 100 ? 60.193 25.562 34.168 1.00 64.97 115 ARG A N 1
ATOM 709 C CA . ARG A 1 100 ? 61.611 25.782 34.399 1.00 65.35 115 ARG A CA 1
ATOM 710 C C . ARG A 1 100 ? 62.506 25.149 33.321 1.00 64.44 115 ARG A C 1
ATOM 711 O O . ARG A 1 100 ? 63.657 25.511 33.199 1.00 63.76 115 ARG A O 1
ATOM 719 N N . LEU A 1 101 ? 61.953 24.279 32.484 1.00 63.79 116 LEU A N 1
ATOM 720 C CA . LEU A 1 101 ? 62.714 23.595 31.448 1.00 62.79 116 LEU A CA 1
ATOM 721 C C . LEU A 1 101 ? 62.302 24.031 30.041 1.00 61.95 116 LEU A C 1
ATOM 722 O O . LEU A 1 101 ? 61.515 24.977 29.877 1.00 61.57 116 LEU A O 1
ATOM 727 N N . ASP B 1 10 ? 50.111 2.858 72.878 1.00 86.61 25 ASP B N 1
ATOM 728 C CA . ASP B 1 10 ? 49.697 4.278 73.151 1.00 86.71 25 ASP B CA 1
ATOM 729 C C . ASP B 1 10 ? 50.620 5.254 72.403 1.00 86.02 25 ASP B C 1
ATOM 730 O O . ASP B 1 10 ? 51.810 5.365 72.717 1.00 86.69 25 ASP B O 1
ATOM 743 N N . LYS B 1 12 ? 52.145 8.762 71.215 1.00 78.72 27 LYS B N 1
ATOM 744 C CA . LYS B 1 12 ? 52.401 10.070 71.810 1.00 77.26 27 LYS B CA 1
ATOM 745 C C . LYS B 1 12 ? 53.143 10.967 70.823 1.00 74.85 27 LYS B C 1
ATOM 746 O O . LYS B 1 12 ? 53.958 10.502 70.036 1.00 73.72 27 LYS B O 1
ATOM 752 N N . ASP B 1 13 ? 52.792 12.247 70.828 1.00 73.28 28 ASP B N 1
ATOM 753 C CA . ASP B 1 13 ? 53.381 13.239 69.937 1.00 72.72 28 ASP B CA 1
ATOM 754 C C . ASP B 1 13 ? 54.711 13.721 70.514 1.00 71.39 28 ASP B C 1
ATOM 755 O O . ASP B 1 13 ? 54.861 13.884 71.728 1.00 70.04 28 ASP B O 1
ATOM 760 N N . LEU B 1 14 ? 55.696 13.902 69.647 1.00 70.13 29 LEU B N 1
ATOM 761 C CA . LEU B 1 14 ? 56.995 14.346 70.099 1.00 70.31 29 LEU B CA 1
ATOM 762 C C . LEU B 1 14 ? 57.236 15.742 69.547 1.00 69.50 29 LEU B C 1
ATOM 763 O O . LEU B 1 14 ? 57.379 15.938 68.336 1.00 69.93 29 LEU B O 1
ATOM 768 N N . ARG B 1 15 ? 57.285 16.700 70.467 1.00 67.93 30 ARG B N 1
ATOM 769 C CA . ARG B 1 15 ? 57.324 18.119 70.161 1.00 66.14 30 ARG B CA 1
ATOM 770 C C . ARG B 1 15 ? 58.743 18.670 70.082 1.00 64.61 30 ARG B C 1
ATOM 771 O O . ARG B 1 15 ? 59.635 18.207 70.790 1.00 65.03 30 ARG B O 1
ATOM 779 N N . GLY B 1 16 ? 58.932 19.659 69.210 1.00 62.52 31 GLY B N 1
ATOM 780 C CA . GLY B 1 16 ? 60.184 20.397 69.082 1.00 60.85 31 GLY B CA 1
ATOM 781 C C . GLY B 1 16 ? 61.298 19.659 68.353 1.00 58.85 31 GLY B C 1
ATOM 782 O O . GLY B 1 16 ? 62.478 19.872 68.625 1.00 57.80 31 GLY B O 1
ATOM 783 N N . VAL B 1 17 ? 60.949 18.792 67.415 1.00 56.83 32 VAL B N 1
ATOM 784 C CA . VAL B 1 17 ? 61.981 18.042 66.719 1.00 56.76 32 VAL B CA 1
ATOM 785 C C . VAL B 1 17 ? 62.486 18.884 65.560 1.00 55.94 32 VAL B C 1
ATOM 786 O O . VAL B 1 17 ? 61.728 19.230 64.665 1.00 56.48 32 VAL B O 1
ATOM 790 N N . GLU B 1 18 ? 63.769 19.218 65.614 1.00 54.82 33 GLU B N 1
ATOM 791 C CA . GLU B 1 18 ? 64.406 20.090 64.634 1.00 54.26 33 GLU B CA 1
ATOM 792 C C . GLU B 1 18 ? 64.777 19.305 63.390 1.00 53.66 33 GLU B C 1
ATOM 793 O O . GLU B 1 18 ? 64.815 19.854 62.294 1.00 53.02 33 GLU B O 1
ATOM 799 N N . GLU B 1 19 ? 65.045 18.014 63.542 1.00 53.08 34 GLU B N 1
ATOM 800 C CA . GLU B 1 19 ? 65.644 17.268 62.450 1.00 53.05 34 GLU B CA 1
ATOM 801 C C . GLU B 1 19 ? 65.786 15.802 62.778 1.00 51.86 34 GLU B C 1
ATOM 802 O O . GLU B 1 19 ? 66.181 15.437 63.867 1.00 53.07 34 GLU B O 1
ATOM 808 N N . VAL B 1 20 ? 65.489 14.948 61.818 1.00 52.46 35 VAL B N 1
ATOM 809 C CA . VAL B 1 20 ? 65.810 13.538 61.938 1.00 51.80 35 VAL B CA 1
ATOM 810 C C . VAL B 1 20 ? 66.786 13.223 60.815 1.00 51.02 35 VAL B C 1
ATOM 811 O O . VAL B 1 20 ? 66.570 13.636 59.694 1.00 49.66 35 VAL B O 1
ATOM 815 N N . VAL B 1 21 ? 67.857 12.516 61.149 1.00 52.02 36 VAL B N 1
ATOM 816 C CA . VAL B 1 21 ? 68.882 12.055 60.221 1.00 52.23 36 VAL B CA 1
ATOM 817 C C . VAL B 1 21 ? 68.920 10.515 60.205 1.00 52.90 36 VAL B C 1
ATOM 818 O O . VAL B 1 21 ? 69.001 9.857 61.243 1.00 51.97 36 VAL B O 1
ATOM 822 N N . ILE B 1 22 ? 68.827 9.940 59.015 1.00 53.22 37 ILE B N 1
ATOM 823 C CA . ILE B 1 22 ? 68.943 8.495 58.830 1.00 52.65 37 ILE B CA 1
ATOM 824 C C . ILE B 1 22 ? 70.275 8.216 58.149 1.00 51.77 37 ILE B C 1
ATOM 825 O O . ILE B 1 22 ? 70.521 8.711 57.056 1.00 51.03 37 ILE B O 1
ATOM 830 N N . LYS B 1 23 ? 71.149 7.483 58.827 1.00 50.87 38 LYS B N 1
ATOM 831 C CA . LYS B 1 23 ? 72.495 7.273 58.339 1.00 51.37 38 LYS B CA 1
ATOM 832 C C . LYS B 1 23 ? 72.698 5.877 57.797 1.00 50.91 38 LYS B C 1
ATOM 833 O O . LYS B 1 23 ? 72.460 4.871 58.463 1.00 50.39 38 LYS B O 1
ATOM 839 N N . LEU B 1 24 ? 73.215 5.848 56.582 1.00 50.46 39 LEU B N 1
ATOM 840 C CA . LEU B 1 24 ? 73.608 4.620 55.932 1.00 51.66 39 LEU B CA 1
ATOM 841 C C . LEU B 1 24 ? 75.082 4.779 55.610 1.00 51.88 39 LEU B C 1
ATOM 842 O O . LEU B 1 24 ? 75.694 5.786 55.977 1.00 51.87 39 LEU B O 1
ATOM 847 N N . LYS B 1 25 ? 75.663 3.753 55.006 1.00 53.38 40 LYS B N 1
ATOM 848 C CA . LYS B 1 25 ? 77.105 3.713 54.758 1.00 54.04 40 LYS B CA 1
ATOM 849 C C . LYS B 1 25 ? 77.510 4.794 53.768 1.00 54.38 40 LYS B C 1
ATOM 850 O O . LYS B 1 25 ? 78.488 5.517 53.984 1.00 54.46 40 LYS B O 1
ATOM 856 N N . ARG B 1 26 ? 76.714 4.919 52.705 1.00 53.71 41 ARG B N 1
ATOM 857 C CA . ARG B 1 26 ? 77.087 5.740 51.562 1.00 53.76 41 ARG B CA 1
ATOM 858 C C . ARG B 1 26 ? 76.394 7.086 51.521 1.00 52.71 41 ARG B C 1
ATOM 859 O O . ARG B 1 26 ? 76.751 7.924 50.693 1.00 51.12 41 ARG B O 1
ATOM 867 N N . LYS B 1 27 ? 75.426 7.295 52.410 1.00 50.89 42 LYS B N 1
ATOM 868 C CA . LYS B 1 27 ? 74.611 8.491 52.353 1.00 50.88 42 LYS B CA 1
ATOM 869 C C . LYS B 1 27 ? 73.806 8.648 53.635 1.00 49.99 42 LYS B C 1
ATOM 870 O O . LYS B 1 27 ? 73.651 7.697 54.389 1.00 49.40 42 LYS B O 1
ATOM 876 N N . GLU B 1 28 ? 73.256 9.838 53.833 1.00 49.77 43 GLU B N 1
ATOM 877 C CA . GLU B 1 28 ? 72.337 10.124 54.930 1.00 50.54 43 GLU B CA 1
ATOM 878 C C . GLU B 1 28 ? 71.058 10.764 54.377 1.00 50.15 43 GLU B C 1
ATOM 879 O O . GLU B 1 28 ? 71.070 11.404 53.324 1.00 49.48 43 GLU B O 1
ATOM 885 N N . ILE B 1 29 ? 69.935 10.483 55.032 1.00 50.60 44 ILE B N 1
ATOM 886 C CA . ILE B 1 29 ? 68.663 11.119 54.692 1.00 51.18 44 ILE B CA 1
ATOM 887 C C . ILE B 1 29 ? 68.293 12.052 55.839 1.00 49.61 44 ILE B C 1
ATOM 888 O O . ILE B 1 29 ? 68.310 11.635 56.974 1.00 49.39 44 ILE B O 1
ATOM 893 N N . ILE B 1 30 ? 67.956 13.297 55.522 1.00 49.52 45 ILE B N 1
ATOM 894 C CA . ILE B 1 30 ? 67.659 14.320 56.508 1.00 49.98 45 ILE B CA 1
ATOM 895 C C . ILE B 1 30 ? 66.247 14.798 56.267 1.00 50.70 45 ILE B C 1
ATOM 896 O O . ILE B 1 30 ? 65.887 15.178 55.153 1.00 50.79 45 ILE B O 1
ATOM 901 N N . ILE B 1 31 ? 65.445 14.752 57.320 1.00 52.22 46 ILE B N 1
ATOM 902 C CA . ILE B 1 31 ? 64.116 15.353 57.350 1.00 54.23 46 ILE B CA 1
ATOM 903 C C . ILE B 1 31 ? 64.108 16.560 58.317 1.00 54.25 46 ILE B C 1
ATOM 904 O O . ILE B 1 31 ? 64.320 16.395 59.520 1.00 53.62 46 ILE B O 1
ATOM 909 N N . LYS B 1 32 ? 63.891 17.757 57.789 1.00 56.16 47 LYS B N 1
ATOM 910 C CA . LYS B 1 32 ? 63.846 18.981 58.600 1.00 59.07 47 LYS B CA 1
ATOM 911 C C . LYS B 1 32 ? 62.462 19.266 59.203 1.00 59.05 47 LYS B C 1
ATOM 912 O O . LYS B 1 32 ? 61.435 19.046 58.565 1.00 58.25 47 LYS B O 1
ATOM 918 N N . ASN B 1 33 ? 62.453 19.736 60.448 1.00 60.26 48 ASN B N 1
ATOM 919 C CA . ASN B 1 33 ? 61.216 20.024 61.198 1.00 60.37 48 ASN B CA 1
ATOM 920 C C . ASN B 1 33 ? 60.109 19.006 60.928 1.00 59.92 48 ASN B C 1
ATOM 921 O O . ASN B 1 33 ? 59.040 19.330 60.433 1.00 61.06 48 ASN B O 1
ATOM 926 N N . PRO B 1 34 ? 60.401 17.746 61.169 1.00 59.53 49 PRO B N 1
ATOM 927 C CA . PRO B 1 34 ? 59.423 16.705 60.913 1.00 59.08 49 PRO B CA 1
ATOM 928 C C . PRO B 1 34 ? 58.298 16.701 61.949 1.00 58.63 49 PRO B C 1
ATOM 929 O O . PRO B 1 34 ? 58.421 17.275 63.022 1.00 58.38 49 PRO B O 1
ATOM 933 N N . LYS B 1 35 ? 57.190 16.073 61.608 1.00 57.89 50 LYS B N 1
ATOM 934 C CA . LYS B 1 35 ? 56.222 15.670 62.610 1.00 58.91 50 LYS B CA 1
ATOM 935 C C . LYS B 1 35 ? 56.677 14.287 63.069 1.00 58.32 50 LYS B C 1
ATOM 936 O O . LYS B 1 35 ? 57.158 13.493 62.244 1.00 57.66 50 LYS B O 1
ATOM 942 N N . VAL B 1 36 ? 56.650 14.051 64.383 1.00 57.10 51 VAL B N 1
ATOM 943 C CA . VAL B 1 36 ? 57.132 12.796 64.952 1.00 57.02 51 VAL B CA 1
ATOM 944 C C . VAL B 1 36 ? 56.199 12.262 66.045 1.00 57.46 51 VAL B C 1
ATOM 945 O O . VAL B 1 36 ? 55.893 12.944 67.012 1.00 57.37 51 VAL B O 1
ATOM 949 N N . ASN B 1 37 ? 55.814 11.004 65.899 1.00 58.19 52 ASN B N 1
ATOM 950 C CA . ASN B 1 37 ? 55.088 10.255 66.907 1.00 59.64 52 ASN B CA 1
ATOM 951 C C . ASN B 1 37 ? 55.927 9.115 67.462 1.00 59.39 52 ASN B C 1
ATOM 952 O O . ASN B 1 37 ? 56.753 8.547 66.746 1.00 58.81 52 ASN B O 1
ATOM 957 N N . VAL B 1 38 ? 55.671 8.749 68.716 1.00 60.02 53 VAL B N 1
ATOM 958 C CA . VAL B 1 38 ? 56.413 7.666 69.376 1.00 60.92 53 VAL B CA 1
ATOM 959 C C . VAL B 1 38 ? 55.485 6.637 70.016 1.00 61.18 53 VAL B C 1
ATOM 960 O O . VAL B 1 38 ? 54.368 6.953 70.415 1.00 61.70 53 VAL B O 1
ATOM 972 N N . GLU B 1 40 ? 56.037 2.790 72.482 1.00 62.66 55 GLU B N 1
ATOM 973 C CA . GLU B 1 40 ? 56.896 1.770 73.068 1.00 62.86 55 GLU B CA 1
ATOM 974 C C . GLU B 1 40 ? 56.125 0.456 73.061 1.00 62.38 55 GLU B C 1
ATOM 975 O O . GLU B 1 40 ? 54.959 0.410 73.462 1.00 61.90 55 GLU B O 1
ATOM 981 N N . PHE B 1 41 ? 56.757 -0.598 72.559 1.00 62.08 56 PHE B N 1
ATOM 982 C CA . PHE B 1 41 ? 56.146 -1.914 72.581 1.00 62.05 56 PHE B CA 1
ATOM 983 C C . PHE B 1 41 ? 57.211 -2.981 72.757 1.00 61.55 56 PHE B C 1
ATOM 984 O O . PHE B 1 41 ? 58.211 -2.991 72.038 1.00 61.05 56 PHE B O 1
ATOM 1000 N N . GLY B 1 43 ? 59.693 -3.485 74.662 1.00 60.50 58 GLY B N 1
ATOM 1001 C CA . GLY B 1 43 ? 61.091 -3.086 74.834 1.00 59.96 58 GLY B CA 1
ATOM 1002 C C . GLY B 1 43 ? 61.677 -2.207 73.739 1.00 59.70 58 GLY B C 1
ATOM 1003 O O . GLY B 1 43 ? 62.694 -1.541 73.943 1.00 60.24 58 GLY B O 1
ATOM 1004 N N . GLN B 1 44 ? 61.058 -2.180 72.568 1.00 59.13 59 GLN B N 1
ATOM 1005 C CA . GLN B 1 44 ? 61.554 -1.314 71.501 1.00 58.47 59 GLN B CA 1
ATOM 1006 C C . GLN B 1 44 ? 60.634 -0.105 71.349 1.00 57.32 59 GLN B C 1
ATOM 1007 O O . GLN B 1 44 ? 59.418 -0.190 71.551 1.00 56.84 59 GLN B O 1
ATOM 1013 N N . LYS B 1 45 ? 61.228 1.037 71.023 1.00 56.54 60 LYS B N 1
ATOM 1014 C CA . LYS B 1 45 ? 60.436 2.205 70.663 1.00 55.14 60 LYS B CA 1
ATOM 1015 C C . LYS B 1 45 ? 60.302 2.239 69.149 1.00 53.67 60 LYS B C 1
ATOM 1016 O O . LYS B 1 45 ? 61.196 1.790 68.442 1.00 53.40 60 LYS B O 1
ATOM 1022 N N . THR B 1 46 ? 59.121 2.634 68.686 1.00 52.41 61 THR B N 1
ATOM 1023 C CA . THR B 1 46 ? 58.851 2.892 67.277 1.00 51.99 61 THR B CA 1
ATOM 1024 C C . THR B 1 46 ? 58.571 4.394 67.089 1.00 51.82 61 THR B C 1
ATOM 1025 O O . THR B 1 46 ? 57.714 4.970 67.749 1.00 50.36 61 THR B O 1
ATOM 1029 N N . TYR B 1 47 ? 59.377 5.039 66.252 1.00 52.72 62 TYR B N 1
ATOM 1030 C CA . TYR B 1 47 ? 59.173 6.436 65.894 1.00 53.22 62 TYR B CA 1
ATOM 1031 C C . TYR B 1 47 ? 58.641 6.556 64.468 1.00 52.97 62 TYR B C 1
ATOM 1032 O O . TYR B 1 47 ? 59.185 5.960 63.542 1.00 53.22 62 TYR B O 1
ATOM 1041 N N . GLN B 1 48 ? 57.541 7.282 64.313 1.00 52.18 63 GLN B N 1
ATOM 1042 C CA . GLN B 1 48 ? 57.008 7.632 63.005 1.00 50.99 63 GLN B CA 1
ATOM 1043 C C . GLN B 1 48 ? 57.417 9.079 62.732 1.00 50.00 63 GLN B C 1
ATOM 1044 O O . GLN B 1 48 ? 57.014 9.992 63.459 1.00 48.38 63 GLN B O 1
ATOM 1050 N N . VAL B 1 49 ? 58.139 9.276 61.634 1.00 48.72 64 VAL B N 1
ATOM 1051 C CA . VAL B 1 49 ? 58.726 10.557 61.282 1.00 48.96 64 VAL B CA 1
ATOM 1052 C C . VAL B 1 49 ? 58.164 10.986 59.949 1.00 48.11 64 VAL B C 1
ATOM 1053 O O . VAL B 1 49 ? 58.334 10.301 58.963 1.00 49.37 64 VAL B O 1
ATOM 1057 N N . THR B 1 50 ? 57.509 12.127 59.906 1.00 49.06 65 THR B N 1
ATOM 1058 C CA . THR B 1 50 ? 56.923 12.608 58.667 1.00 51.05 65 THR B CA 1
ATOM 1059 C C . THR B 1 50 ? 57.419 14.006 58.280 1.00 51.64 65 THR B C 1
ATOM 1060 O O . THR B 1 50 ? 57.399 14.934 59.085 1.00 51.87 65 THR B O 1
ATOM 1064 N N . GLY B 1 51 ? 57.855 14.152 57.037 1.00 52.09 66 GLY B N 1
ATOM 1065 C CA . GLY B 1 51 ? 58.299 15.434 56.511 1.00 52.42 66 GLY B CA 1
ATOM 1066 C C . GLY B 1 51 ? 58.917 15.287 55.126 1.00 53.26 66 GLY B C 1
ATOM 1067 O O . GLY B 1 51 ? 58.919 14.202 54.540 1.00 52.96 66 GLY B O 1
ATOM 1068 N N . LYS B 1 52 ? 59.417 16.394 54.591 1.00 54.36 67 LYS B N 1
ATOM 1069 C CA . LYS B 1 52 ? 60.129 16.386 53.323 1.00 55.81 67 LYS B CA 1
ATOM 1070 C C . LYS B 1 52 ? 61.587 16.002 53.571 1.00 55.24 67 LYS B C 1
ATOM 1071 O O . LYS B 1 52 ? 62.243 16.580 54.426 1.00 55.71 67 LYS B O 1
ATOM 1077 N N . ALA B 1 53 ? 62.086 15.030 52.815 1.00 55.23 68 ALA B N 1
ATOM 1078 C CA . ALA B 1 53 ? 63.428 14.506 53.008 1.00 55.47 68 ALA B CA 1
ATOM 1079 C C . ALA B 1 53 ? 64.431 15.025 51.973 1.00 55.90 68 ALA B C 1
ATOM 1080 O O . ALA B 1 53 ? 64.074 15.402 50.864 1.00 55.80 68 ALA B O 1
ATOM 1082 N N . ARG B 1 54 ? 65.700 15.050 52.353 1.00 55.81 69 ARG B N 1
ATOM 1083 C CA . ARG B 1 54 ? 66.785 15.374 51.427 1.00 56.95 69 ARG B CA 1
ATOM 1084 C C . ARG B 1 54 ? 67.927 14.395 51.616 1.00 56.27 69 ARG B C 1
ATOM 1085 O O . ARG B 1 54 ? 68.176 13.882 52.707 1.00 56.45 69 ARG B O 1
ATOM 1093 N N . GLU B 1 55 ? 68.628 14.138 50.533 1.00 56.65 70 GLU B N 1
ATOM 1094 C CA . GLU B 1 55 ? 69.645 13.099 50.520 1.00 57.78 70 GLU B CA 1
ATOM 1095 C C . GLU B 1 55 ? 71.003 13.782 50.489 1.00 57.92 70 GLU B C 1
ATOM 1096 O O . GLU B 1 55 ? 71.228 14.696 49.701 1.00 54.16 70 GLU B O 1
ATOM 1102 N N . ARG B 1 56 ? 71.829 13.390 51.455 1.00 60.56 71 ARG B N 1
ATOM 1103 C CA . ARG B 1 56 ? 73.197 13.859 51.592 1.00 61.41 71 ARG B CA 1
ATOM 1104 C C . ARG B 1 56 ? 74.120 12.733 51.210 1.00 61.81 71 ARG B C 1
ATOM 1105 O O . ARG B 1 56 ? 74.332 11.786 51.971 1.00 59.99 71 ARG B O 1
ATOM 1113 N N . SER B 1 57 ? 74.610 12.816 49.987 1.00 63.72 72 SER B N 1
ATOM 1114 C CA . SER B 1 57 ? 75.696 11.985 49.538 1.00 66.60 72 SER B CA 1
ATOM 1115 C C . SER B 1 57 ? 76.962 12.428 50.284 1.00 66.95 72 SER B C 1
ATOM 1116 O O . SER B 1 57 ? 77.225 13.626 50.394 1.00 67.18 72 SER B O 1
ATOM 1119 N N . LEU B 1 58 ? 77.751 11.484 50.786 1.00 68.49 73 LEU B N 1
ATOM 1120 C CA . LEU B 1 58 ? 78.861 11.818 51.694 1.00 70.12 73 LEU B CA 1
ATOM 1121 C C . LEU B 1 58 ? 80.214 12.241 51.070 1.00 72.01 73 LEU B C 1
ATOM 1122 O O . LEU B 1 58 ? 81.156 12.586 51.787 1.00 73.26 73 LEU B O 1
ATOM 1127 N N . GLU B 1 59 ? 80.277 12.302 49.746 1.00 72.84 74 GLU B N 1
ATOM 1128 C CA . GLU B 1 59 ? 81.460 12.782 49.028 1.00 73.16 74 GLU B CA 1
ATOM 1129 C C . GLU B 1 59 ? 81.423 14.301 48.812 1.00 72.43 74 GLU B C 1
ATOM 1130 O O . GLU B 1 59 ? 80.425 14.849 48.342 1.00 72.93 74 GLU B O 1
ATOM 1136 N N . ALA B 1 60 ? 82.531 14.965 49.122 1.00 70.96 75 ALA B N 1
ATOM 1137 C CA . ALA B 1 60 ? 82.646 16.408 48.959 1.00 70.95 75 ALA B CA 1
ATOM 1138 C C . ALA B 1 60 ? 83.747 16.741 47.961 1.00 69.52 75 ALA B C 1
ATOM 1139 O O . ALA B 1 60 ? 84.757 16.054 47.881 1.00 69.39 75 ALA B O 1
ATOM 1141 N N . GLU B 1 61 ? 83.520 17.784 47.177 1.00 68.87 76 GLU B N 1
ATOM 1142 C CA . GLU B 1 61 ? 84.402 18.133 46.077 1.00 68.06 76 GLU B CA 1
ATOM 1143 C C . GLU B 1 61 ? 84.931 19.545 46.228 1.00 65.42 76 GLU B C 1
ATOM 1144 O O . GLU B 1 61 ? 84.199 20.445 46.624 1.00 61.58 76 GLU B O 1
ATOM 1158 N N . GLU B 1 63 ? 86.247 23.172 45.024 1.00 63.32 78 GLU B N 1
ATOM 1159 C CA . GLU B 1 63 ? 85.802 24.091 43.987 1.00 64.61 78 GLU B CA 1
ATOM 1160 C C . GLU B 1 63 ? 86.872 24.304 42.921 1.00 63.38 78 GLU B C 1
ATOM 1161 O O . GLU B 1 63 ? 88.067 24.292 43.213 1.00 64.00 78 GLU B O 1
ATOM 1167 N N . ILE B 1 64 ? 86.435 24.592 41.704 1.00 61.81 79 ILE B N 1
ATOM 1168 C CA . ILE B 1 64 ? 87.349 24.794 40.590 1.00 61.10 79 ILE B CA 1
ATOM 1169 C C . ILE B 1 64 ? 86.962 26.069 39.852 1.00 60.46 79 ILE B C 1
ATOM 1170 O O . ILE B 1 64 ? 85.801 26.236 39.511 1.00 60.03 79 ILE B O 1
ATOM 1175 N N . PRO B 1 65 ? 87.926 26.952 39.611 1.00 60.25 80 PRO B N 1
ATOM 1176 C CA . PRO B 1 65 ? 87.673 28.225 38.944 1.00 60.27 80 PRO B CA 1
ATOM 1177 C C . PRO B 1 65 ? 87.266 28.059 37.486 1.00 59.25 80 PRO B C 1
ATOM 1178 O O . PRO B 1 65 ? 87.811 27.207 36.788 1.00 59.07 80 PRO B O 1
ATOM 1182 N N . GLU B 1 66 ? 86.303 28.874 37.057 1.00 58.85 81 GLU B N 1
ATOM 1183 C CA . GLU B 1 66 ? 85.782 28.831 35.690 1.00 58.55 81 GLU B CA 1
ATOM 1184 C C . GLU B 1 66 ? 86.884 28.912 34.650 1.00 58.02 81 GLU B C 1
ATOM 1185 O O . GLU B 1 66 ? 86.839 28.200 33.643 1.00 56.77 81 GLU B O 1
ATOM 1191 N N . ASP B 1 67 ? 87.824 29.829 34.881 1.00 57.56 82 ASP B N 1
ATOM 1192 C CA . ASP B 1 67 ? 88.918 30.092 33.951 1.00 58.23 82 ASP B CA 1
ATOM 1193 C C . ASP B 1 67 ? 89.720 28.834 33.710 1.00 57.51 82 ASP B C 1
ATOM 1194 O O . ASP B 1 67 ? 90.241 28.610 32.614 1.00 57.63 82 ASP B O 1
ATOM 1199 N N . ASP B 1 68 ? 89.896 28.055 34.769 1.00 57.73 83 ASP B N 1
ATOM 1200 C CA . ASP B 1 68 ? 90.648 26.818 34.664 1.00 58.04 83 ASP B CA 1
ATOM 1201 C C . ASP B 1 68 ? 89.847 25.777 33.911 1.00 57.53 83 ASP B C 1
ATOM 1202 O O . ASP B 1 68 ? 90.372 25.119 33.032 1.00 58.47 83 ASP B O 1
ATOM 1207 N N . ILE B 1 69 ? 88.580 25.615 34.261 1.00 57.39 84 ILE B N 1
ATOM 1208 C CA . ILE B 1 69 ? 87.703 24.736 33.489 1.00 57.58 84 ILE B CA 1
ATOM 1209 C C . ILE B 1 69 ? 87.683 25.114 31.984 1.00 57.16 84 ILE B C 1
ATOM 1210 O O . ILE B 1 69 ? 87.916 24.273 31.119 1.00 56.30 84 ILE B O 1
ATOM 1215 N N . GLU B 1 70 ? 87.449 26.389 31.689 1.00 57.16 85 GLU B N 1
ATOM 1216 C CA . GLU B 1 70 ? 87.397 26.880 30.320 1.00 57.97 85 GLU B CA 1
ATOM 1217 C C . GLU B 1 70 ? 88.704 26.659 29.581 1.00 58.17 85 GLU B C 1
ATOM 1218 O O . GLU B 1 70 ? 88.709 26.202 28.435 1.00 56.81 85 GLU B O 1
ATOM 1224 N N . LEU B 1 71 ? 89.818 26.944 30.249 1.00 59.14 86 LEU B N 1
ATOM 1225 C CA . LEU B 1 71 ? 91.119 26.683 29.676 1.00 60.17 86 LEU B CA 1
ATOM 1226 C C . LEU B 1 71 ? 91.286 25.222 29.275 1.00 60.08 86 LEU B C 1
ATOM 1227 O O . LEU B 1 71 ? 91.729 24.912 28.167 1.00 60.74 86 LEU B O 1
ATOM 1232 N N . VAL B 1 72 ? 90.960 24.322 30.184 1.00 59.76 87 VAL B N 1
ATOM 1233 C CA . VAL B 1 72 ? 91.166 22.897 29.956 1.00 60.43 87 VAL B CA 1
ATOM 1234 C C . VAL B 1 72 ? 90.266 22.418 28.831 1.00 61.31 87 VAL B C 1
ATOM 1235 O O . VAL B 1 72 ? 90.676 21.607 28.000 1.00 61.38 87 VAL B O 1
ATOM 1247 N N . ASN B 1 74 ? 89.108 24.209 26.338 1.00 61.08 89 ASN B N 1
ATOM 1248 C CA . ASN B 1 74 ? 89.579 24.775 25.075 1.00 61.37 89 ASN B CA 1
ATOM 1249 C C . ASN B 1 74 ? 90.871 24.126 24.602 1.00 60.40 89 ASN B C 1
ATOM 1250 O O . ASN B 1 74 ? 91.138 24.054 23.412 1.00 61.16 89 ASN B O 1
ATOM 1255 N N . GLN B 1 75 ? 91.679 23.659 25.538 1.00 61.44 90 GLN B N 1
ATOM 1256 C CA . GLN B 1 75 ? 92.991 23.098 25.203 1.00 61.43 90 GLN B CA 1
ATOM 1257 C C . GLN B 1 75 ? 92.951 21.597 24.939 1.00 60.40 90 GLN B C 1
ATOM 1258 O O . GLN B 1 75 ? 93.811 21.072 24.239 1.00 62.70 90 GLN B O 1
ATOM 1264 N N . THR B 1 76 ? 91.948 20.913 25.453 1.00 59.14 91 THR B N 1
ATOM 1265 C CA . THR B 1 76 ? 91.909 19.458 25.331 1.00 59.47 91 THR B CA 1
ATOM 1266 C C . THR B 1 76 ? 90.707 18.968 24.529 1.00 58.89 91 THR B C 1
ATOM 1267 O O . THR B 1 76 ? 90.622 17.785 24.203 1.00 58.08 91 THR B O 1
ATOM 1271 N N . GLY B 1 77 ? 89.743 19.849 24.282 1.00 58.29 92 GLY B N 1
ATOM 1272 C CA . GLY B 1 77 ? 88.504 19.427 23.651 1.00 58.55 92 GLY B CA 1
ATOM 1273 C C . GLY B 1 77 ? 87.625 18.626 24.591 1.00 58.81 92 GLY B C 1
ATOM 1274 O O . GLY B 1 77 ? 86.701 17.945 24.154 1.00 59.56 92 GLY B O 1
ATOM 1275 N N . ALA B 1 78 ? 87.847 18.744 25.897 1.00 58.40 93 ALA B N 1
ATOM 1276 C CA . ALA B 1 78 ? 87.031 17.982 26.838 1.00 57.16 93 ALA B CA 1
ATOM 1277 C C . ALA B 1 78 ? 85.742 18.743 27.131 1.00 57.86 93 ALA B C 1
ATOM 1278 O O . ALA B 1 78 ? 85.689 19.980 27.030 1.00 57.02 93 ALA B O 1
ATOM 1280 N N . SER B 1 79 ? 84.716 17.973 27.484 1.00 57.20 94 SER B N 1
ATOM 1281 C CA . SER B 1 79 ? 83.444 18.508 27.892 1.00 57.16 94 SER B CA 1
ATOM 1282 C C . SER B 1 79 ? 83.634 19.171 29.233 1.00 57.59 94 SER B C 1
ATOM 1283 O O . SER B 1 79 ? 84.644 18.947 29.912 1.00 58.49 94 SER B O 1
ATOM 1286 N N . ARG B 1 80 ? 82.654 19.976 29.620 1.00 58.12 95 ARG B N 1
ATOM 1287 C CA . ARG B 1 80 ? 82.694 20.672 30.900 1.00 58.75 95 ARG B CA 1
ATOM 1288 C C . ARG B 1 80 ? 82.728 19.649 32.043 1.00 59.00 95 ARG B C 1
ATOM 1289 O O . ARG B 1 80 ? 83.509 19.776 32.990 1.00 59.01 95 ARG B O 1
ATOM 1297 N N . GLU B 1 81 ? 81.924 18.598 31.911 1.00 59.36 96 GLU B N 1
ATOM 1298 C CA . GLU B 1 81 ? 81.909 17.496 32.869 1.00 59.22 96 GLU B CA 1
ATOM 1299 C C . GLU B 1 81 ? 83.305 16.907 33.045 1.00 59.24 96 GLU B C 1
ATOM 1300 O O . GLU B 1 81 ? 83.826 16.889 34.158 1.00 59.25 96 GLU B O 1
ATOM 1306 N N . ASP B 1 82 ? 83.923 16.446 31.956 1.00 58.26 97 ASP B N 1
ATOM 1307 C CA . ASP B 1 82 ? 85.260 15.845 32.040 1.00 57.78 97 ASP B CA 1
ATOM 1308 C C . ASP B 1 82 ? 86.344 16.800 32.515 1.00 57.15 97 ASP B C 1
ATOM 1309 O O . ASP B 1 82 ? 87.266 16.385 33.203 1.00 58.10 97 ASP B O 1
ATOM 1314 N N . ALA B 1 83 ? 86.281 18.063 32.103 1.00 56.99 98 ALA B N 1
ATOM 1315 C CA . ALA B 1 83 ? 87.331 19.010 32.475 1.00 56.87 98 ALA B CA 1
ATOM 1316 C C . ALA B 1 83 ? 87.253 19.257 33.967 1.00 56.91 98 ALA B C 1
ATOM 1317 O O . ALA B 1 83 ? 88.267 19.233 34.667 1.00 56.83 98 ALA B O 1
ATOM 1319 N N . THR B 1 84 ? 86.025 19.397 34.452 1.00 56.21 99 THR B N 1
ATOM 1320 C CA . THR B 1 84 ? 85.777 19.666 35.855 1.00 57.15 99 THR B CA 1
ATOM 1321 C C . THR B 1 84 ? 86.269 18.487 36.687 1.00 56.93 99 THR B C 1
ATOM 1322 O O . THR B 1 84 ? 87.080 18.657 37.587 1.00 57.02 99 THR B O 1
ATOM 1326 N N . ARG B 1 85 ? 85.859 17.286 36.298 1.00 56.81 100 ARG B N 1
ATOM 1327 C CA . ARG B 1 85 ? 86.263 16.064 36.976 1.00 57.82 100 ARG B CA 1
ATOM 1328 C C . ARG B 1 85 ? 87.781 15.921 36.997 1.00 56.56 100 ARG B C 1
ATOM 1329 O O . ARG B 1 85 ? 88.371 15.622 38.045 1.00 56.58 100 ARG B O 1
ATOM 1337 N N . ALA B 1 86 ? 88.410 16.110 35.836 1.00 55.59 101 ALA B N 1
ATOM 1338 C CA . ALA B 1 86 ? 89.858 15.977 35.742 1.00 55.08 101 ALA B CA 1
ATOM 1339 C C . ALA B 1 86 ? 90.583 16.905 36.712 1.00 54.53 101 ALA B C 1
ATOM 1340 O O . ALA B 1 86 ? 91.581 16.498 37.340 1.00 53.43 101 ALA B O 1
ATOM 1342 N N . LEU B 1 87 ? 90.101 18.149 36.802 1.00 54.30 102 LEU B N 1
ATOM 1343 C CA . LEU B 1 87 ? 90.722 19.163 37.683 1.00 55.11 102 LEU B CA 1
ATOM 1344 C C . LEU B 1 87 ? 90.486 18.843 39.164 1.00 55.43 102 LEU B C 1
ATOM 1345 O O . LEU B 1 87 ? 91.348 19.097 40.004 1.00 56.25 102 LEU B O 1
ATOM 1350 N N . GLN B 1 88 ? 89.342 18.240 39.475 1.00 55.57 103 GLN B N 1
ATOM 1351 C CA . GLN B 1 88 ? 89.092 17.753 40.835 1.00 56.32 103 GLN B CA 1
ATOM 1352 C C . GLN B 1 88 ? 90.035 16.581 41.133 1.00 55.71 103 GLN B C 1
ATOM 1353 O O . GLN B 1 88 ? 90.665 16.517 42.190 1.00 54.69 103 GLN B O 1
ATOM 1359 N N . GLU B 1 89 ? 90.147 15.676 40.168 1.00 55.61 104 GLU B N 1
ATOM 1360 C CA . GLU B 1 89 ? 91.037 14.530 40.272 1.00 55.86 104 GLU B CA 1
ATOM 1361 C C . GLU B 1 89 ? 92.512 14.913 40.496 1.00 55.17 104 GLU B C 1
ATOM 1362 O O . GLU B 1 89 ? 93.196 14.240 41.248 1.00 55.52 104 GLU B O 1
ATOM 1368 N N . THR B 1 90 ? 92.981 16.027 39.935 1.00 54.68 105 THR B N 1
ATOM 1369 C CA . THR B 1 90 ? 94.373 16.465 40.139 1.00 54.68 105 THR B CA 1
ATOM 1370 C C . THR B 1 90 ? 94.544 17.591 41.167 1.00 54.46 105 THR B C 1
ATOM 1371 O O . THR B 1 90 ? 95.553 18.304 41.149 1.00 54.27 105 THR B O 1
ATOM 1375 N N . GLY B 1 91 ? 93.557 17.778 42.036 1.00 54.45 106 GLY B N 1
ATOM 1376 C CA . GLY B 1 91 ? 93.591 18.865 43.012 1.00 54.30 106 GLY B CA 1
ATOM 1377 C C . GLY B 1 91 ? 93.689 20.278 42.454 1.00 53.92 106 GLY B C 1
ATOM 1378 O O . GLY B 1 91 ? 94.253 21.143 43.102 1.00 54.46 106 GLY B O 1
ATOM 1379 N N . GLY B 1 92 ? 93.118 20.541 41.283 1.00 55.17 107 GLY B N 1
ATOM 1380 C CA . GLY B 1 92 ? 93.161 21.886 40.680 1.00 55.18 107 GLY B CA 1
ATOM 1381 C C . GLY B 1 92 ? 94.442 22.211 39.922 1.00 56.08 107 GLY B C 1
ATOM 1382 O O . GLY B 1 92 ? 94.637 23.346 39.473 1.00 55.47 107 GLY B O 1
ATOM 1383 N N . ASP B 1 93 ? 95.298 21.210 39.740 1.00 56.34 108 ASP B N 1
ATOM 1384 C CA . ASP B 1 93 ? 96.543 21.366 38.977 1.00 56.94 108 ASP B CA 1
ATOM 1385 C C . ASP B 1 93 ? 96.263 21.339 37.482 1.00 57.28 108 ASP B C 1
ATOM 1386 O O . ASP B 1 93 ? 95.924 20.296 36.934 1.00 56.57 108 ASP B O 1
ATOM 1391 N N . LEU B 1 94 ? 96.437 22.476 36.819 1.00 58.20 109 LEU B N 1
ATOM 1392 C CA . LEU B 1 94 ? 96.030 22.602 35.422 1.00 60.12 109 LEU B CA 1
ATOM 1393 C C . LEU B 1 94 ? 96.876 21.752 34.494 1.00 59.59 109 LEU B C 1
ATOM 1394 O O . LEU B 1 94 ? 96.330 21.071 33.626 1.00 59.94 109 LEU B O 1
ATOM 1399 N N . ALA B 1 95 ? 98.198 21.826 34.663 1.00 58.03 110 ALA B N 1
ATOM 1400 C CA . ALA B 1 95 ? 99.112 21.113 33.794 1.00 58.34 110 ALA B CA 1
ATOM 1401 C C . ALA B 1 95 ? 98.822 19.621 33.828 1.00 58.17 110 ALA B C 1
ATOM 1402 O O . ALA B 1 95 ? 98.801 18.982 32.780 1.00 57.90 110 ALA B O 1
ATOM 1404 N N . GLU B 1 96 ? 98.571 19.075 35.016 1.00 57.90 111 GLU B N 1
ATOM 1405 C CA . GLU B 1 96 ? 98.278 17.647 35.132 1.00 58.75 111 GLU B CA 1
ATOM 1406 C C . GLU B 1 96 ? 96.876 17.277 34.633 1.00 58.77 111 GLU B C 1
ATOM 1407 O O . GLU B 1 96 ? 96.692 16.215 34.038 1.00 59.42 111 GLU B O 1
ATOM 1413 N N . ALA B 1 97 ? 95.896 18.152 34.842 1.00 58.31 112 ALA B N 1
ATOM 1414 C CA . ALA B 1 97 ? 94.561 17.941 34.269 1.00 58.53 112 ALA B CA 1
ATOM 1415 C C . ALA B 1 97 ? 94.653 17.852 32.745 1.00 58.94 112 ALA B C 1
ATOM 1416 O O . ALA B 1 97 ? 94.116 16.925 32.142 1.00 57.52 112 ALA B O 1
ATOM 1418 N N . ILE B 1 98 ? 95.433 18.760 32.152 1.00 60.28 113 ILE B N 1
ATOM 1419 C CA . ILE B 1 98 ? 95.656 18.800 30.709 1.00 61.07 113 ILE B CA 1
ATOM 1420 C C . ILE B 1 98 ? 96.286 17.505 30.206 1.00 61.74 113 ILE B C 1
ATOM 1421 O O . ILE B 1 98 ? 95.807 16.865 29.269 1.00 61.24 113 ILE B O 1
ATOM 1434 N N . ARG B 1 100 ? 96.284 14.704 31.554 1.00 65.38 115 ARG B N 1
ATOM 1435 C CA . ARG B 1 100 ? 95.395 13.572 31.804 1.00 66.01 115 ARG B CA 1
ATOM 1436 C C . ARG B 1 100 ? 94.286 13.489 30.758 1.00 65.43 115 ARG B C 1
ATOM 1437 O O . ARG B 1 100 ? 93.745 12.413 30.493 1.00 64.84 115 ARG B O 1
ATOM 1445 N N . LEU B 1 101 ? 93.988 14.617 30.124 1.00 65.87 116 LEU B N 1
ATOM 1446 C CA . LEU B 1 101 ? 93.008 14.626 29.040 1.00 66.44 116 LEU B CA 1
ATOM 1447 C C . LEU B 1 101 ? 93.690 14.595 27.675 1.00 66.85 116 LEU B C 1
ATOM 1448 O O . LEU B 1 101 ? 93.053 14.250 26.682 1.00 67.31 116 LEU B O 1
#

Organism: Methanothermobacter marburgensis (strain ATCC BAA-927 / DSM 2133 / JCM 14651 / NBRC 100331 / OCM 82 / Marburg) (NCBI:txid79929)

Secondary structure (DSSP, 8-state):
--EE----EEEEE-SSEEEEEES-EEE--------EEES-EEEEEEEE----HHHHHH---S---HHHHHHHHHHTTT-HHHH---/--B-----EEEEE-SSEEEEEES-EEE--------EEES-EEEEES------HHHHHH---S---HHHHHHHHHHTTT-HHHH---

Foldseek 3Di:
DAWDPDDQWDWADDDFKIKIFGPWTWDWDPVDMDIDTDHDIDMDTDWQDDADPVLLVVCVLQPDDSVLLVRLCRVVVNDSVRSVCD/DFWDPDDQWDWADDDFKIKIFGPWTWDWDPVDMDIDTDHDIDIGGPDDFDEDPVLLVVCVLQPDDSVLLRVLCRVVVNDSVRSVCD

Solvent-accessible surface area: 13559 Å² total

InterPro domains:
  IPR002715 Nascent polypeptide-associated complex NAC domain [PF01849] (13-70)
  IPR002715 Nascent polypeptide-associated complex NAC domain [PS51151] (9-77)
  IPR002715 Nascent polypeptide-associated complex NAC domain [SM01407] (12-71)
  IPR005231 Nascent polypeptide-associated complex (NAC), archaeal [MF_00814] (13-117)
  IPR005231 Nascent polypeptide-associated complex (NAC), archaeal [TIGR00264] (8-117)
  IPR009060 UBA-like superfamily [SSF46934] (79-116)
  IPR016641 Nascent polypeptide-associated complex subunit alpha-like [PTHR21713] (82-116)
  IPR038187 NAC A/B domain superfamily [G3DSA:2.20.70.30] (16-76)
  IPR044034 Nascent polypeptide-associated complex subunit alpha-like, UBA domain [PF19026] (77-116)

Radius of gyration: 21.51 Å; Cα contacts (8 Å, |Δi|>4): 285; chains: 2; bounding box: 49×42×51 Å

Nearest PDB structures (foldseek):
  1tr8-assembly1_A  TM=5.364E-01  e=2.013E-12  Methanothermobacter marburgensis
  9f1b-assembly1_Ct  TM=4.766E-01  e=2.423E-06  Homo sapiens
  3mce-assembly1_B  TM=8.892E-01  e=9.760E-03  Homo sapiens
  3lkx-assembly1_B  TM=8.434E-01  e=9.174E-03  Homo sapiens
  4jus-assembly1_D  TM=4.021E-01  e=1.889E+00  Homo sapiens

CATH classification: 2.20.70.30 (+1 more: 1.10.8.10)

B-factor: mean 60.53, std 7.45, range [48.11, 102.04]

Sequence (172 aa):
DKDLRGVEEVVIKLKRKEIIIKNPKVNVEFGQKTYQVTGKARERSLEAEEIPEDDIELVNQTGASREDATRALQETGGDLAEAIRLDKDLRGVEEVVIKLKRKEIIIKNPKVNVEFGQKTYQVTGKARERSLEAEEIPEDDIELVNQTGASREDATRALQETGGDLAEAIRL